Protein AF-A0A1I3EC32-F1 (afdb_monomer_lite)

Structure (mmCIF, N/CA/C/O backbone):
data_AF-A0A1I3EC32-F1
#
_entry.id   AF-A0A1I3EC32-F1
#
loop_
_atom_site.group_PDB
_atom_site.id
_atom_site.type_symbol
_atom_site.label_atom_id
_atom_site.label_alt_id
_atom_site.label_comp_id
_atom_site.label_asym_id
_atom_site.label_entity_id
_atom_site.label_seq_id
_atom_site.pdbx_PDB_ins_code
_atom_site.Cartn_x
_atom_site.Cartn_y
_atom_site.Cartn_z
_atom_site.occupancy
_atom_site.B_iso_or_equiv
_atom_site.auth_seq_id
_atom_site.auth_comp_id
_atom_site.auth_asym_id
_atom_site.auth_atom_id
_atom_site.pdbx_PDB_model_num
ATOM 1 N N . MET A 1 1 ? 57.898 -9.163 67.247 1.00 42.19 1 MET A N 1
ATOM 2 C CA . MET A 1 1 ? 56.638 -9.934 67.117 1.00 42.19 1 MET A CA 1
ATOM 3 C C . MET A 1 1 ? 55.524 -8.904 67.299 1.00 42.19 1 MET A C 1
ATOM 5 O O . MET A 1 1 ? 55.567 -8.239 68.315 1.00 42.19 1 MET A O 1
ATOM 9 N N . THR A 1 2 ? 54.627 -8.550 66.377 1.00 39.50 2 THR A N 1
ATOM 10 C CA . THR A 1 2 ? 53.994 -9.254 65.251 1.00 39.50 2 THR A CA 1
ATOM 11 C C . THR A 1 2 ? 53.383 -8.200 64.300 1.00 39.50 2 THR A C 1
ATOM 13 O O . THR A 1 2 ? 53.122 -7.072 64.705 1.00 39.50 2 THR A O 1
ATOM 16 N N . ALA A 1 3 ? 53.213 -8.574 63.031 1.00 48.94 3 ALA A N 1
ATOM 17 C CA . ALA A 1 3 ? 52.844 -7.763 61.867 1.00 48.94 3 ALA A CA 1
ATOM 18 C C . ALA A 1 3 ? 51.460 -7.084 61.913 1.00 48.94 3 ALA A C 1
ATOM 20 O O . ALA A 1 3 ? 50.509 -7.650 62.447 1.00 48.94 3 ALA A O 1
ATOM 21 N N . ILE A 1 4 ? 51.311 -5.957 61.199 1.00 58.44 4 ILE A N 1
ATOM 22 C CA . ILE A 1 4 ? 50.001 -5.448 60.763 1.00 58.44 4 ILE A CA 1
ATOM 23 C C . ILE A 1 4 ? 49.983 -5.318 59.238 1.00 58.44 4 ILE A C 1
ATOM 25 O O . ILE A 1 4 ? 50.910 -4.830 58.595 1.00 58.44 4 ILE A O 1
ATOM 29 N N . LYS A 1 5 ? 48.917 -5.905 58.701 1.00 52.91 5 LYS A N 1
ATOM 30 C CA . LYS A 1 5 ? 48.692 -6.386 57.344 1.00 52.91 5 LYS A CA 1
ATOM 31 C C . LYS A 1 5 ? 48.491 -5.249 56.342 1.00 52.91 5 LYS A C 1
ATOM 33 O O . LYS A 1 5 ? 47.717 -4.328 56.579 1.00 52.91 5 LYS A O 1
ATOM 38 N N . ARG A 1 6 ? 49.125 -5.395 55.177 1.00 57.47 6 ARG A N 1
ATOM 39 C CA . ARG A 1 6 ? 48.829 -4.642 53.953 1.00 57.47 6 ARG A CA 1
ATOM 40 C C . ARG A 1 6 ? 47.424 -5.018 53.476 1.00 57.47 6 ARG A C 1
ATOM 42 O O . ARG A 1 6 ? 47.207 -6.170 53.109 1.00 57.47 6 ARG A O 1
ATOM 49 N N . PHE A 1 7 ? 46.493 -4.070 53.474 1.00 52.47 7 PHE A N 1
ATOM 50 C CA . PHE A 1 7 ? 45.203 -4.229 52.806 1.00 52.47 7 PHE A CA 1
ATOM 51 C C . PHE A 1 7 ? 45.275 -3.564 51.430 1.00 52.47 7 PHE A C 1
ATOM 53 O O . PHE A 1 7 ? 45.265 -2.343 51.303 1.00 52.47 7 PHE A O 1
ATOM 60 N N . LEU A 1 8 ? 45.398 -4.404 50.404 1.00 54.53 8 LEU A N 1
ATOM 61 C CA . LEU A 1 8 ? 45.114 -4.066 49.015 1.00 54.53 8 LEU A CA 1
ATOM 62 C C . LEU A 1 8 ? 43.597 -3.901 48.881 1.00 54.53 8 LEU A C 1
ATOM 64 O O . LEU A 1 8 ? 42.862 -4.850 49.144 1.00 54.53 8 LEU A O 1
ATOM 68 N N . ILE A 1 9 ? 43.128 -2.731 48.452 1.00 56.16 9 ILE A N 1
ATOM 69 C CA . ILE A 1 9 ? 41.754 -2.566 47.969 1.00 56.16 9 ILE A CA 1
ATOM 70 C C . ILE A 1 9 ? 41.842 -2.269 46.477 1.00 56.16 9 ILE A C 1
ATOM 72 O O . ILE A 1 9 ? 42.038 -1.136 46.046 1.00 56.16 9 ILE A O 1
ATOM 76 N N . ALA A 1 10 ? 41.744 -3.340 45.694 1.00 57.50 10 ALA A N 1
ATOM 77 C CA . ALA A 1 10 ? 41.450 -3.285 44.276 1.00 57.50 10 ALA A CA 1
ATOM 78 C C . ALA A 1 10 ? 39.952 -2.989 44.119 1.00 57.50 10 ALA A C 1
ATOM 80 O O . ALA A 1 10 ? 39.120 -3.865 44.344 1.00 57.50 10 ALA A O 1
ATOM 81 N N . ALA A 1 11 ? 39.601 -1.756 43.760 1.00 55.97 11 ALA A N 1
ATOM 82 C CA . ALA A 1 11 ? 38.242 -1.407 43.361 1.00 55.97 11 ALA A CA 1
ATOM 83 C C . ALA A 1 11 ? 38.168 -1.397 41.829 1.00 55.97 11 ALA A C 1
ATOM 85 O O . ALA A 1 11 ? 38.435 -0.393 41.172 1.00 55.97 11 ALA A O 1
ATOM 86 N N . ALA A 1 12 ? 37.838 -2.562 41.273 1.00 57.78 12 ALA A N 1
ATOM 87 C CA . ALA A 1 12 ? 37.409 -2.721 39.894 1.00 57.78 12 ALA A CA 1
ATOM 88 C C . ALA A 1 12 ? 36.058 -2.013 39.712 1.00 57.78 12 ALA A C 1
ATOM 90 O O . ALA A 1 12 ? 35.024 -2.524 40.139 1.00 57.78 12 ALA A O 1
ATOM 91 N N . ILE A 1 13 ? 36.057 -0.836 39.089 1.00 64.88 13 ILE A N 1
ATOM 92 C CA . ILE A 1 13 ? 34.819 -0.193 38.644 1.00 64.88 13 ILE A CA 1
ATOM 93 C C . ILE A 1 13 ? 34.575 -0.659 37.209 1.00 64.88 13 ILE A C 1
ATOM 95 O O . ILE A 1 13 ? 35.076 -0.079 36.248 1.00 64.88 13 ILE A O 1
ATOM 99 N N . LEU A 1 14 ? 33.840 -1.769 37.091 1.00 57.88 14 LEU A N 1
ATOM 100 C CA . LEU A 1 14 ? 33.187 -2.188 35.855 1.00 57.88 14 LEU A CA 1
ATOM 101 C C . LEU A 1 14 ? 32.277 -1.044 35.387 1.00 57.88 14 LEU A C 1
ATOM 103 O O . LEU A 1 14 ? 31.244 -0.780 36.001 1.00 57.88 14 LEU A O 1
ATOM 107 N N . ALA A 1 15 ? 32.646 -0.372 34.298 1.00 61.69 15 ALA A N 1
ATOM 108 C CA . ALA A 1 15 ? 31.719 0.500 33.592 1.00 61.69 15 ALA A CA 1
ATOM 109 C C . ALA A 1 15 ? 30.672 -0.372 32.869 1.00 61.69 15 ALA A C 1
ATOM 111 O O . ALA A 1 15 ? 31.044 -1.353 32.216 1.00 61.69 15 ALA A O 1
ATOM 112 N N . PRO A 1 16 ? 29.372 -0.057 32.990 1.00 61.75 16 PRO A N 1
ATOM 113 C CA . PRO A 1 16 ? 28.307 -0.865 32.420 1.00 61.75 16 PRO A CA 1
ATOM 114 C C . PRO A 1 16 ? 28.376 -0.814 30.893 1.00 61.75 16 PRO A C 1
ATOM 116 O O . PRO A 1 16 ? 28.364 0.257 30.284 1.00 61.75 16 PRO A O 1
ATOM 119 N N . LEU A 1 17 ? 28.432 -1.995 30.278 1.00 62.44 17 LEU A N 1
ATOM 120 C CA . LEU A 1 17 ? 28.186 -2.189 28.856 1.00 62.44 17 LEU A CA 1
ATOM 121 C C . LEU A 1 17 ? 26.821 -1.578 28.531 1.00 62.44 17 LEU A C 1
ATOM 123 O O . LEU A 1 17 ? 25.789 -2.082 28.970 1.00 62.44 17 LEU A O 1
ATOM 127 N N . ALA A 1 18 ? 26.826 -0.481 27.777 1.00 58.16 18 ALA A N 1
ATOM 128 C CA . ALA A 1 18 ? 25.638 0.083 27.164 1.00 58.16 18 ALA A CA 1
ATOM 129 C C . ALA A 1 18 ? 25.082 -0.941 26.165 1.00 58.16 18 ALA A C 1
ATOM 131 O O . ALA A 1 18 ? 25.421 -0.943 24.983 1.00 58.16 18 ALA A O 1
ATOM 132 N N . THR A 1 19 ? 24.244 -1.850 26.654 1.00 60.00 19 THR A N 1
ATOM 133 C CA . THR A 1 19 ? 23.393 -2.698 25.829 1.00 60.00 19 THR A CA 1
ATOM 134 C C . THR A 1 19 ? 22.356 -1.798 25.174 1.00 60.00 19 THR A C 1
ATOM 136 O O . THR A 1 19 ? 21.262 -1.600 25.703 1.00 60.00 19 THR A O 1
ATOM 139 N N . ALA A 1 20 ? 22.715 -1.208 24.034 1.00 61.78 20 ALA A N 1
ATOM 140 C CA . ALA A 1 20 ? 21.727 -0.679 23.112 1.00 61.78 20 ALA A CA 1
ATOM 141 C C . ALA A 1 20 ? 20.757 -1.830 22.791 1.00 61.78 20 ALA A C 1
ATOM 143 O O . ALA A 1 20 ? 21.220 -2.905 22.389 1.00 61.78 20 ALA A O 1
ATOM 144 N N . PRO A 1 21 ? 19.441 -1.670 23.009 1.00 61.84 21 PRO A N 1
ATOM 145 C CA . PRO A 1 21 ? 18.499 -2.706 22.630 1.00 61.84 21 PRO A CA 1
ATOM 146 C C . PRO A 1 21 ? 18.637 -2.935 21.120 1.00 61.84 21 PRO A C 1
ATOM 148 O O . PRO A 1 21 ? 18.746 -1.959 20.367 1.00 61.84 21 PRO A O 1
ATOM 151 N N . PRO A 1 22 ? 18.657 -4.194 20.648 1.00 53.69 22 PRO A N 1
ATOM 152 C CA . PRO A 1 22 ? 18.605 -4.444 19.223 1.00 53.69 22 PRO A CA 1
ATOM 153 C C . PRO A 1 22 ? 17.327 -3.785 18.712 1.00 53.69 22 PRO A C 1
ATOM 155 O O . PRO A 1 22 ? 16.232 -4.092 19.185 1.00 53.69 22 PRO A O 1
ATOM 158 N N . MET A 1 23 ? 17.464 -2.857 17.764 1.00 52.41 23 MET A N 1
ATOM 159 C CA . MET A 1 23 ? 16.347 -2.414 16.941 1.00 52.41 23 MET A CA 1
ATOM 160 C C . MET A 1 23 ? 15.868 -3.636 16.154 1.00 52.41 23 MET A C 1
ATOM 162 O O . MET A 1 23 ? 16.264 -3.851 15.008 1.00 52.41 23 MET A O 1
ATOM 166 N N . LEU A 1 24 ? 15.045 -4.470 16.791 1.00 46.16 24 LEU A N 1
ATOM 167 C CA . LEU A 1 24 ? 14.222 -5.449 16.114 1.00 46.16 24 LEU A CA 1
ATOM 168 C C . LEU A 1 24 ? 13.424 -4.632 15.101 1.00 46.16 24 LEU A C 1
ATOM 170 O O . LEU A 1 24 ? 12.574 -3.821 15.469 1.00 46.16 24 LEU A O 1
ATOM 174 N N . ARG A 1 25 ? 13.764 -4.781 13.819 1.00 54.47 25 ARG A N 1
ATOM 175 C CA . ARG A 1 25 ? 12.978 -4.279 12.692 1.00 54.47 25 ARG A CA 1
ATOM 176 C C . ARG A 1 25 ? 11.655 -5.054 12.714 1.00 54.47 25 ARG A C 1
ATOM 178 O O . ARG A 1 25 ? 11.497 -6.026 11.981 1.00 54.47 25 ARG A O 1
ATOM 185 N N . ALA A 1 26 ? 10.765 -4.695 13.636 1.00 57.78 26 ALA A N 1
ATOM 186 C CA . ALA A 1 26 ? 9.495 -5.364 13.843 1.00 57.78 26 ALA A CA 1
ATOM 187 C C . ALA A 1 26 ? 8.664 -5.201 12.572 1.00 57.78 26 ALA A C 1
ATOM 189 O O . ALA A 1 26 ? 8.354 -4.095 12.132 1.00 57.78 26 ALA A O 1
ATOM 190 N N . GLN A 1 27 ? 8.385 -6.328 11.930 1.00 69.56 27 GLN A N 1
ATOM 191 C CA . GLN A 1 27 ? 7.381 -6.383 10.890 1.00 69.56 27 GLN A CA 1
ATOM 192 C C . GLN A 1 27 ? 6.033 -6.357 11.600 1.00 69.56 27 GLN A C 1
ATOM 194 O O . GLN A 1 27 ? 5.608 -7.361 12.170 1.00 69.56 27 GLN A O 1
ATOM 199 N N . ASP A 1 28 ? 5.393 -5.196 11.606 1.00 84.50 28 ASP A N 1
ATOM 200 C CA . ASP A 1 28 ? 4.123 -5.023 12.297 1.00 84.50 28 ASP A CA 1
ATOM 201 C C . ASP A 1 28 ? 2.989 -5.616 11.462 1.00 84.50 28 ASP A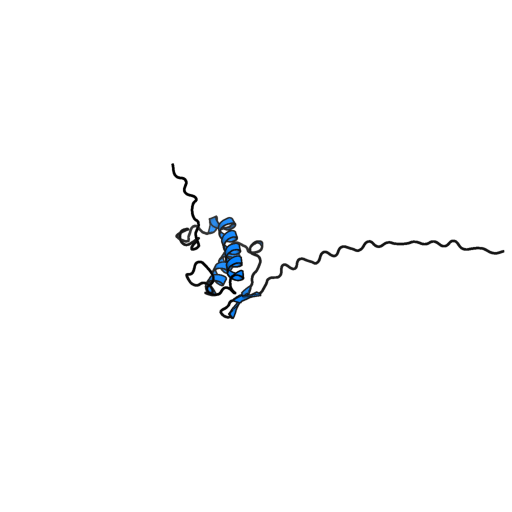 C 1
ATOM 203 O O . ASP A 1 28 ? 2.866 -5.335 10.270 1.00 84.50 28 ASP A O 1
ATOM 207 N N . THR A 1 29 ? 2.138 -6.427 12.087 1.00 92.81 29 THR A N 1
ATOM 208 C CA . THR A 1 29 ? 0.866 -6.823 11.472 1.00 92.81 29 THR A CA 1
ATOM 209 C C . THR A 1 29 ? -0.172 -5.757 11.794 1.00 92.81 29 THR A C 1
ATOM 211 O O . THR A 1 29 ? -0.405 -5.439 12.959 1.00 92.81 29 THR A O 1
ATOM 214 N N . PHE A 1 30 ? -0.780 -5.188 10.761 1.00 94.38 30 PHE A N 1
ATOM 215 C CA . PHE A 1 30 ? -1.875 -4.233 10.868 1.00 94.38 30 PHE A CA 1
ATOM 216 C C . PHE A 1 30 ? -3.169 -4.894 10.409 1.00 94.38 30 PHE A C 1
ATOM 218 O O . PHE A 1 30 ? -3.158 -5.651 9.444 1.00 94.38 30 PHE A O 1
ATOM 225 N N . VAL A 1 31 ? -4.279 -4.608 11.084 1.00 96.25 31 VAL A N 1
ATOM 226 C CA . VAL A 1 31 ? -5.606 -5.097 10.694 1.00 96.25 31 VAL A CA 1
ATOM 227 C C . VAL A 1 31 ? -6.437 -3.899 10.261 1.00 96.25 31 VAL A C 1
ATOM 229 O O . VAL A 1 31 ? -6.585 -2.951 11.033 1.00 96.25 31 VAL A O 1
ATOM 232 N N . THR A 1 32 ? -6.952 -3.927 9.032 1.00 96.25 32 THR A N 1
ATOM 233 C CA . THR A 1 32 ? -7.791 -2.848 8.498 1.00 96.25 32 THR A CA 1
ATOM 234 C C . THR A 1 32 ? -9.125 -2.753 9.229 1.00 96.25 32 THR A C 1
ATOM 236 O O . THR A 1 32 ? -9.570 -3.696 9.886 1.00 96.25 32 THR A O 1
ATOM 239 N N . SER A 1 33 ? -9.825 -1.634 9.060 1.00 96.25 33 SER A N 1
ATOM 240 C CA . SER A 1 33 ? -11.206 -1.460 9.525 1.00 96.25 33 SER A CA 1
ATOM 241 C C . SER A 1 33 ? -12.167 -2.539 9.002 1.00 96.25 33 SER A C 1
ATOM 243 O O . SER A 1 33 ? -13.155 -2.846 9.669 1.00 96.25 33 SER A O 1
ATOM 245 N N . GLY A 1 34 ? -11.853 -3.134 7.845 1.00 93.38 34 GLY A N 1
ATOM 246 C CA . GLY A 1 34 ? -12.561 -4.263 7.236 1.00 93.38 34 GLY A CA 1
ATOM 247 C C . GLY A 1 34 ? -12.119 -5.645 7.730 1.00 93.38 34 GLY A C 1
ATOM 248 O O . GLY A 1 34 ? -12.608 -6.645 7.216 1.00 93.38 34 GLY A O 1
ATOM 249 N N . GLY A 1 35 ? -11.202 -5.723 8.700 1.00 95.69 35 GLY A N 1
ATOM 250 C CA . GLY A 1 35 ? -10.745 -6.977 9.304 1.00 95.69 35 GLY A CA 1
ATOM 251 C C . GLY A 1 35 ? -9.641 -7.709 8.533 1.00 95.69 35 GLY A C 1
ATOM 252 O O . GLY A 1 35 ? -9.345 -8.858 8.852 1.00 95.69 35 GLY A O 1
ATOM 253 N N . ILE A 1 36 ? -9.017 -7.076 7.535 1.00 96.06 36 ILE A N 1
ATOM 254 C CA . ILE A 1 36 ? -7.969 -7.704 6.718 1.00 96.06 36 ILE A CA 1
ATOM 255 C C . ILE A 1 36 ? -6.608 -7.457 7.363 1.00 96.06 36 ILE A C 1
ATOM 257 O O . ILE A 1 36 ? -6.236 -6.311 7.610 1.00 96.06 36 ILE A O 1
ATOM 261 N N . ALA A 1 37 ? -5.859 -8.525 7.628 1.00 95.88 37 ALA A N 1
ATOM 262 C CA . ALA A 1 37 ? -4.514 -8.435 8.182 1.00 95.88 37 ALA A CA 1
ATOM 263 C C . ALA A 1 37 ? -3.466 -8.247 7.074 1.00 95.88 37 ALA A C 1
ATOM 265 O O . ALA A 1 37 ? -3.462 -8.982 6.090 1.00 95.88 37 ALA A O 1
ATOM 266 N N . ILE A 1 38 ? -2.549 -7.299 7.264 1.00 94.25 38 ILE A N 1
ATOM 267 C CA . ILE A 1 38 ? -1.446 -6.988 6.351 1.00 94.25 38 ILE A CA 1
ATOM 268 C C . ILE A 1 38 ? -0.138 -6.819 7.124 1.00 94.25 38 ILE A C 1
ATOM 270 O O . ILE A 1 38 ? -0.104 -6.237 8.210 1.00 94.25 38 ILE A O 1
ATOM 274 N N . ARG A 1 39 ? 0.968 -7.311 6.558 1.00 94.12 39 ARG A N 1
ATOM 275 C CA . ARG A 1 39 ? 2.310 -7.125 7.134 1.00 94.12 39 ARG A CA 1
ATOM 276 C C . ARG A 1 39 ? 2.941 -5.836 6.620 1.00 94.12 39 ARG A C 1
ATOM 278 O O . ARG A 1 39 ? 3.154 -5.689 5.415 1.00 94.12 39 ARG A O 1
ATOM 285 N N . LEU A 1 40 ? 3.306 -4.948 7.539 1.00 93.56 40 LEU A N 1
ATOM 286 C CA . LEU A 1 40 ? 3.922 -3.649 7.277 1.00 93.56 40 LEU A CA 1
ATOM 287 C C . LEU A 1 40 ? 5.454 -3.736 7.360 1.00 93.56 40 LEU A C 1
ATOM 289 O O . LEU A 1 40 ? 6.088 -3.181 8.257 1.00 93.56 40 LEU A O 1
ATOM 293 N N . ALA A 1 41 ? 6.070 -4.458 6.424 1.00 93.00 41 ALA A N 1
ATOM 294 C CA . ALA A 1 41 ? 7.528 -4.481 6.312 1.00 93.00 41 ALA A CA 1
ATOM 295 C C . ALA A 1 41 ? 8.055 -3.086 5.905 1.00 93.00 41 ALA A C 1
ATOM 297 O O . ALA A 1 41 ? 7.484 -2.482 4.994 1.00 93.00 41 ALA A O 1
ATOM 298 N N . PRO A 1 42 ? 9.126 -2.548 6.519 1.00 92.19 42 PRO A N 1
ATOM 299 C CA . PRO A 1 42 ? 9.632 -1.222 6.167 1.00 92.19 42 PRO A CA 1
ATOM 300 C C . PRO A 1 42 ? 9.952 -1.106 4.671 1.00 92.19 42 PRO A C 1
ATOM 302 O O . PRO A 1 42 ? 10.711 -1.915 4.144 1.00 92.19 42 PRO A O 1
ATOM 305 N N . ALA A 1 43 ? 9.438 -0.071 3.996 1.00 90.25 43 ALA A N 1
ATOM 306 C CA . ALA A 1 43 ? 9.606 0.101 2.545 1.00 90.25 43 ALA A CA 1
ATOM 307 C C . ALA A 1 43 ? 11.081 0.146 2.097 1.00 90.25 43 ALA A C 1
ATOM 309 O O . ALA A 1 43 ? 11.411 -0.235 0.981 1.00 90.25 43 ALA A O 1
ATOM 310 N N . THR A 1 44 ? 11.993 0.572 2.975 1.00 90.38 44 THR A N 1
ATOM 311 C CA . THR A 1 44 ? 13.441 0.596 2.712 1.00 90.38 44 THR A CA 1
ATOM 312 C C . THR A 1 44 ? 14.085 -0.789 2.631 1.00 90.38 44 THR A C 1
ATOM 314 O O . THR A 1 44 ? 15.211 -0.889 2.152 1.00 90.38 44 THR A O 1
ATOM 317 N N . GLN A 1 45 ? 13.403 -1.836 3.099 1.00 92.31 45 GLN A N 1
ATOM 318 C CA . GLN A 1 45 ? 13.878 -3.223 3.076 1.00 92.31 45 GLN A CA 1
ATOM 319 C C . GLN A 1 45 ? 13.295 -4.039 1.925 1.00 92.31 45 GLN A C 1
ATOM 321 O O . GLN A 1 45 ? 13.744 -5.157 1.704 1.00 92.31 45 GLN A O 1
ATOM 326 N N . LEU A 1 46 ? 12.295 -3.505 1.226 1.00 91.62 46 LEU A N 1
ATOM 327 C CA . LEU A 1 46 ? 11.653 -4.181 0.109 1.00 91.62 46 LEU A CA 1
ATOM 328 C C . LEU A 1 46 ? 12.414 -3.870 -1.183 1.00 91.62 46 LEU A C 1
ATOM 330 O O . LEU A 1 46 ? 12.752 -2.716 -1.467 1.00 91.62 46 LEU A O 1
ATOM 334 N N . SER A 1 47 ? 12.674 -4.904 -1.975 1.00 94.12 47 SER A N 1
ATOM 335 C CA . SER A 1 47 ? 13.149 -4.778 -3.352 1.00 94.12 47 SER A CA 1
ATOM 336 C C . SER A 1 47 ? 12.051 -4.219 -4.266 1.00 94.12 47 SER A C 1
ATOM 338 O O . SER A 1 47 ? 10.875 -4.206 -3.915 1.00 94.12 47 SER A O 1
ATOM 340 N N . CYS A 1 48 ? 12.403 -3.767 -5.472 1.00 91.50 48 CYS A N 1
ATOM 341 C CA . CYS A 1 48 ? 11.422 -3.269 -6.445 1.00 91.50 48 CYS A CA 1
ATOM 342 C C . CYS A 1 48 ? 10.245 -4.223 -6.743 1.00 91.50 48 CYS A C 1
ATOM 344 O O . CYS A 1 48 ? 9.108 -3.748 -6.709 1.00 91.50 48 CYS A O 1
ATOM 346 N N . PRO A 1 49 ? 10.450 -5.533 -6.998 1.00 92.88 49 PRO A N 1
ATOM 347 C CA . PRO A 1 49 ? 9.324 -6.451 -7.176 1.00 92.88 49 PRO A CA 1
ATOM 348 C C . PRO A 1 49 ? 8.491 -6.622 -5.896 1.00 92.88 49 PRO A C 1
ATOM 350 O O . PRO A 1 49 ? 7.270 -6.704 -5.978 1.00 92.88 49 PRO A O 1
ATOM 353 N N . GLU A 1 50 ? 9.111 -6.611 -4.712 1.00 94.44 50 GLU A N 1
ATOM 354 C CA . GLU A 1 50 ? 8.383 -6.703 -3.438 1.00 94.44 50 GLU A CA 1
ATOM 355 C C . GLU A 1 50 ? 7.587 -5.432 -3.122 1.00 94.44 50 GLU A C 1
ATOM 357 O O . GLU A 1 50 ? 6.494 -5.515 -2.572 1.00 94.44 50 GLU A O 1
ATOM 362 N N . LEU A 1 51 ? 8.103 -4.254 -3.487 1.00 93.31 51 LEU A N 1
ATOM 363 C CA . LEU A 1 51 ? 7.387 -2.983 -3.377 1.00 93.31 51 LEU A CA 1
ATOM 364 C C . LEU A 1 51 ? 6.134 -2.988 -4.255 1.00 93.31 51 LEU A C 1
ATOM 366 O O . LEU A 1 51 ? 5.070 -2.604 -3.781 1.00 93.31 51 LEU A O 1
ATOM 370 N N . LEU A 1 52 ? 6.248 -3.452 -5.503 1.00 92.12 52 LEU A N 1
ATOM 371 C CA . LEU A 1 52 ? 5.101 -3.572 -6.403 1.00 92.12 52 LEU A CA 1
ATOM 372 C C . LEU A 1 52 ? 4.066 -4.562 -5.855 1.00 92.12 52 LEU A C 1
ATOM 374 O O . LEU A 1 52 ? 2.899 -4.208 -5.724 1.00 92.12 52 LEU A O 1
ATOM 378 N N . ALA A 1 53 ? 4.505 -5.755 -5.447 1.00 93.81 53 ALA A N 1
ATOM 379 C CA . ALA A 1 53 ? 3.624 -6.750 -4.840 1.00 93.81 53 ALA A CA 1
ATOM 380 C C . ALA A 1 53 ? 2.940 -6.220 -3.569 1.00 93.81 53 ALA A C 1
ATOM 382 O O . ALA A 1 53 ? 1.777 -6.521 -3.316 1.00 93.81 53 ALA A O 1
ATOM 383 N N . LYS A 1 54 ? 3.638 -5.393 -2.780 1.00 94.88 54 LYS A N 1
ATOM 384 C CA . LYS A 1 54 ? 3.067 -4.758 -1.590 1.00 94.88 54 LYS A CA 1
ATOM 385 C C . LYS A 1 54 ? 1.998 -3.721 -1.941 1.00 94.88 54 LYS A C 1
ATOM 387 O O . LYS A 1 54 ? 1.017 -3.632 -1.213 1.00 94.88 54 LYS A O 1
ATOM 392 N N . ILE A 1 55 ? 2.166 -2.955 -3.021 1.00 93.00 55 ILE A N 1
ATOM 393 C CA . ILE A 1 55 ? 1.129 -2.030 -3.512 1.00 93.00 55 ILE A CA 1
ATOM 394 C C . ILE A 1 55 ? -0.121 -2.823 -3.905 1.00 93.00 55 ILE A C 1
ATOM 396 O O . ILE A 1 55 ? -1.206 -2.508 -3.421 1.00 93.00 55 ILE A O 1
ATOM 400 N N . ASP A 1 56 ? 0.043 -3.898 -4.681 1.00 92.88 56 ASP A N 1
ATOM 401 C CA . ASP A 1 56 ? -1.072 -4.757 -5.095 1.00 92.88 56 ASP A CA 1
ATOM 402 C C . ASP A 1 56 ? -1.776 -5.412 -3.882 1.00 92.88 56 ASP A C 1
ATOM 404 O O . ASP A 1 56 ? -3.005 -5.477 -3.829 1.00 92.88 56 ASP A O 1
ATOM 408 N N . GLU A 1 57 ? -1.022 -5.850 -2.864 1.00 94.62 57 GLU A N 1
ATOM 409 C CA . GLU A 1 57 ? -1.566 -6.385 -1.604 1.00 94.62 57 GLU A CA 1
ATOM 410 C C . GLU A 1 57 ? -2.384 -5.337 -0.832 1.00 94.62 57 GLU A C 1
ATOM 412 O O . GLU A 1 57 ? -3.470 -5.647 -0.341 1.00 94.62 57 GLU A O 1
ATOM 417 N N . ILE A 1 58 ? -1.890 -4.095 -0.727 1.00 93.94 58 ILE A N 1
ATOM 418 C CA . ILE A 1 58 ? -2.608 -2.995 -0.066 1.00 93.94 58 ILE A CA 1
ATOM 419 C C . ILE A 1 58 ? -3.899 -2.669 -0.826 1.00 93.94 58 ILE A C 1
ATOM 421 O O . ILE A 1 58 ? -4.955 -2.544 -0.199 1.00 93.94 58 ILE A O 1
ATOM 425 N N . ASP A 1 59 ? -3.841 -2.571 -2.155 1.00 92.50 59 ASP A N 1
ATOM 426 C CA . ASP A 1 59 ? -5.007 -2.283 -2.997 1.00 92.50 59 ASP A CA 1
ATOM 427 C C . ASP A 1 59 ? -6.077 -3.379 -2.873 1.00 92.50 59 ASP A C 1
ATOM 429 O O . ASP A 1 59 ? -7.269 -3.073 -2.746 1.00 92.50 59 ASP A O 1
ATOM 433 N N . ALA A 1 60 ? -5.665 -4.650 -2.796 1.00 94.00 60 ALA A N 1
ATOM 434 C CA . ALA A 1 60 ? -6.564 -5.787 -2.600 1.00 94.00 60 ALA A CA 1
ATOM 435 C C . ALA A 1 60 ? -7.356 -5.727 -1.280 1.00 94.00 60 ALA A C 1
ATOM 437 O O . ALA A 1 60 ? -8.435 -6.314 -1.186 1.00 94.00 60 ALA A O 1
ATOM 438 N N . THR A 1 61 ? -6.884 -4.984 -0.269 1.00 94.44 61 THR A N 1
ATOM 439 C CA . THR A 1 61 ? -7.650 -4.785 0.976 1.00 94.44 61 THR A CA 1
ATOM 440 C C . THR A 1 61 ? -8.904 -3.927 0.778 1.00 94.44 61 THR A C 1
ATOM 442 O O . THR A 1 61 ? -9.804 -3.938 1.6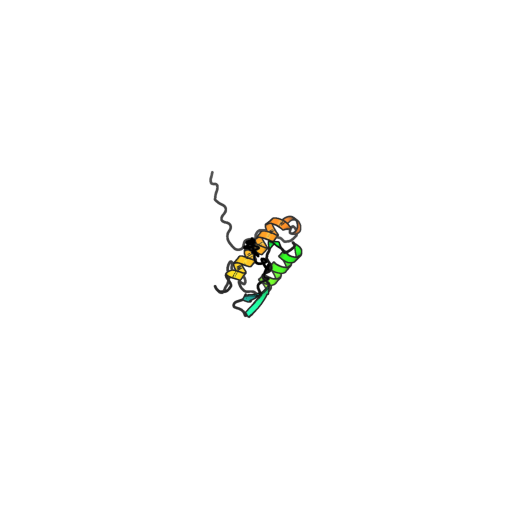18 1.00 94.44 61 THR A O 1
ATOM 445 N N . GLY A 1 62 ? -8.966 -3.127 -0.293 1.00 94.06 62 GLY A N 1
ATOM 446 C CA . GLY A 1 62 ? -10.102 -2.253 -0.588 1.00 94.06 62 GLY A CA 1
ATOM 447 C C . GLY A 1 62 ? -10.364 -1.148 0.448 1.00 94.06 62 GLY A C 1
ATOM 448 O O . GLY A 1 62 ? -11.414 -0.500 0.388 1.00 94.06 62 GLY A O 1
ATOM 449 N N . TYR A 1 63 ? -9.433 -0.894 1.380 1.00 93.00 63 TYR A N 1
ATOM 450 C CA . TYR A 1 63 ? -9.650 -0.027 2.551 1.00 93.00 63 TYR A CA 1
ATOM 451 C C . TYR A 1 63 ? -10.014 1.430 2.193 1.00 93.00 63 TYR A C 1
ATOM 453 O O . TYR A 1 63 ? -10.754 2.102 2.916 1.00 93.00 63 TYR A O 1
ATOM 461 N N . ARG A 1 64 ? -9.544 1.930 1.041 1.00 92.62 64 ARG A N 1
ATOM 462 C CA . ARG A 1 64 ? -9.930 3.244 0.491 1.00 92.62 64 ARG A CA 1
ATOM 463 C C . ARG A 1 64 ? -10.885 3.163 -0.708 1.00 92.62 64 ARG A C 1
ATOM 465 O O . ARG A 1 64 ? -11.659 4.093 -0.958 1.00 92.62 64 ARG A O 1
ATOM 472 N N . GLY A 1 65 ? -10.917 2.035 -1.419 1.00 88.88 65 GLY A N 1
ATOM 473 C CA . GLY A 1 65 ? -11.586 1.916 -2.719 1.00 88.88 65 GLY A CA 1
ATOM 474 C C . GLY A 1 65 ? -11.049 2.947 -3.718 1.00 88.88 65 GLY A C 1
ATOM 475 O O . GLY A 1 65 ? -9.852 3.172 -3.781 1.00 88.88 65 GLY A O 1
ATOM 476 N N . LEU A 1 66 ? -11.931 3.634 -4.452 1.00 83.44 66 LEU A N 1
ATOM 477 C CA . LEU A 1 66 ? -11.537 4.672 -5.423 1.00 83.44 66 LEU A CA 1
ATOM 478 C C . LEU A 1 66 ? -11.257 6.057 -4.796 1.00 83.44 66 LEU A C 1
ATOM 480 O O . LEU A 1 66 ? -11.146 7.049 -5.516 1.00 83.44 66 LEU A O 1
ATOM 484 N N . ARG A 1 67 ? -11.209 6.169 -3.460 1.00 80.94 67 ARG A N 1
ATOM 485 C CA . ARG A 1 67 ? -11.026 7.452 -2.761 1.00 80.94 67 ARG A CA 1
ATOM 486 C C . ARG A 1 67 ? -9.546 7.804 -2.621 1.00 80.94 67 ARG A C 1
ATOM 488 O O . ARG A 1 67 ? -8.716 6.934 -2.390 1.00 80.94 67 ARG A O 1
ATOM 495 N N . ALA A 1 68 ? -9.247 9.104 -2.645 1.00 84.00 68 ALA A N 1
ATOM 496 C CA . ALA A 1 68 ? -7.899 9.635 -2.420 1.00 84.00 68 ALA A CA 1
ATOM 497 C C . ALA A 1 68 ? -7.347 9.363 -1.006 1.00 84.00 68 ALA A C 1
ATOM 499 O O . ALA A 1 68 ? -6.145 9.442 -0.788 1.00 84.00 68 ALA A O 1
ATOM 500 N N . GLY A 1 69 ? -8.216 9.059 -0.038 1.00 87.69 69 GLY A N 1
ATOM 501 C CA . GLY A 1 69 ? -7.850 8.746 1.342 1.00 87.69 69 GLY A CA 1
ATOM 502 C C . GLY A 1 69 ? -8.656 7.568 1.894 1.00 87.69 69 GLY A C 1
ATOM 503 O O . GLY A 1 69 ? -9.599 7.115 1.237 1.00 87.69 69 GLY A O 1
ATOM 504 N N . PRO A 1 70 ? -8.305 7.071 3.094 1.00 90.50 70 PRO A N 1
ATOM 505 C CA . PRO A 1 70 ? -8.974 5.925 3.706 1.00 90.50 70 PRO A CA 1
ATOM 506 C C . PRO A 1 70 ? -10.474 6.180 3.897 1.00 90.50 70 PRO A C 1
ATOM 508 O O . PRO A 1 70 ? -10.888 7.308 4.173 1.00 90.50 70 PRO A O 1
ATOM 511 N N . ARG A 1 71 ? -11.292 5.126 3.772 1.00 91.00 71 ARG A N 1
ATOM 512 C CA . ARG A 1 71 ? -12.735 5.207 4.064 1.00 91.00 71 ARG A CA 1
ATOM 513 C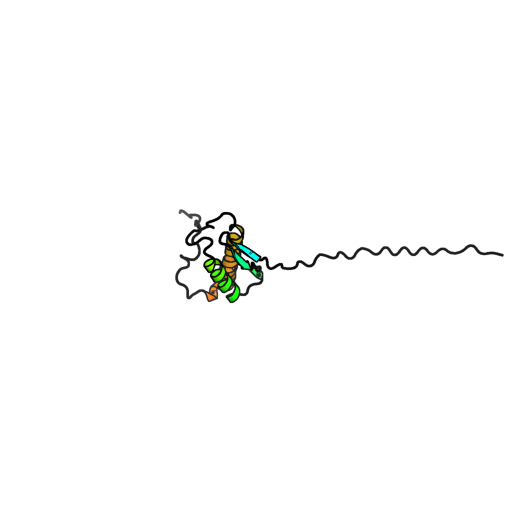 C . ARG A 1 71 ? -12.996 5.384 5.557 1.00 91.00 71 ARG A C 1
ATOM 515 O O . ARG A 1 71 ? -13.905 6.123 5.920 1.00 91.00 71 ARG A O 1
ATOM 522 N N . ASP A 1 72 ? -12.203 4.709 6.384 1.00 94.44 72 ASP A N 1
ATOM 523 C CA . ASP A 1 72 ? -12.280 4.732 7.842 1.00 94.44 72 ASP A CA 1
ATOM 524 C C . ASP A 1 72 ? -11.022 5.412 8.419 1.00 94.44 72 ASP A C 1
ATOM 526 O O . ASP A 1 72 ? -9.904 5.087 8.008 1.00 94.44 72 ASP A O 1
ATOM 530 N N . PRO A 1 73 ? -11.153 6.349 9.374 1.00 94.31 73 PRO A N 1
ATOM 531 C CA . PRO A 1 73 ? -10.004 7.018 9.983 1.00 94.31 73 PRO A CA 1
ATOM 532 C C . PRO A 1 73 ? -9.011 6.064 10.667 1.00 94.31 73 PRO A C 1
ATOM 534 O O . PRO A 1 73 ? -7.832 6.405 10.761 1.00 94.31 73 PRO A O 1
ATOM 537 N N . ARG A 1 74 ? -9.434 4.868 11.098 1.00 94.75 74 ARG A N 1
ATOM 538 C CA . ARG A 1 74 ? -8.554 3.841 11.684 1.00 94.75 74 ARG A CA 1
ATOM 539 C C . ARG A 1 74 ? -7.514 3.317 10.692 1.00 94.75 74 ARG A C 1
ATOM 541 O O . ARG A 1 74 ? -6.428 2.923 11.107 1.00 94.75 74 ARG A O 1
ATOM 548 N N . ASP A 1 75 ? -7.789 3.403 9.391 1.00 96.00 75 ASP A N 1
ATOM 549 C CA . ASP A 1 75 ? -6.860 2.979 8.336 1.00 96.00 75 ASP A CA 1
ATOM 550 C C . ASP A 1 75 ? -5.855 4.071 7.935 1.00 96.00 75 ASP A C 1
ATOM 552 O O . ASP A 1 75 ? -5.110 3.917 6.965 1.00 96.00 75 ASP A O 1
ATOM 556 N N . ARG A 1 76 ? -5.789 5.185 8.681 1.00 94.56 76 ARG A N 1
ATOM 557 C CA . ARG A 1 76 ? -4.819 6.263 8.431 1.00 94.56 76 ARG A CA 1
ATOM 558 C C . ARG A 1 76 ? -3.383 5.744 8.384 1.00 94.56 76 ARG A C 1
ATOM 560 O O . ARG A 1 76 ? -2.639 6.106 7.478 1.00 94.56 76 ARG A O 1
ATOM 567 N N . ARG A 1 77 ? -3.029 4.848 9.307 1.00 94.62 77 ARG A N 1
ATOM 568 C CA . ARG A 1 77 ? -1.697 4.236 9.376 1.00 94.62 77 ARG A CA 1
ATOM 569 C C . ARG A 1 77 ? -1.373 3.412 8.125 1.00 94.62 77 ARG A C 1
ATOM 571 O O . ARG A 1 77 ? -0.250 3.474 7.632 1.00 94.62 77 ARG A O 1
ATOM 578 N N . LEU A 1 78 ? -2.349 2.672 7.590 1.00 94.50 78 LEU A N 1
ATOM 579 C CA . LEU A 1 78 ? -2.170 1.925 6.343 1.00 94.50 78 LEU A CA 1
ATOM 580 C C . LEU A 1 78 ? -1.981 2.870 5.150 1.00 94.50 78 LEU A C 1
ATOM 582 O O . LEU A 1 78 ? -1.124 2.620 4.311 1.00 94.50 78 LEU A O 1
ATOM 586 N N . PHE A 1 79 ? -2.711 3.986 5.105 1.00 95.06 79 PHE A N 1
ATOM 587 C CA . PHE A 1 79 ? -2.544 5.008 4.066 1.00 95.06 79 PHE A CA 1
ATOM 588 C C . PHE A 1 79 ? -1.171 5.693 4.087 1.00 95.06 79 PHE A C 1
ATOM 590 O O . PHE A 1 79 ? -0.568 5.927 3.039 1.00 95.06 79 PHE A O 1
ATOM 597 N N . GLU A 1 80 ? -0.644 5.995 5.270 1.00 94.00 80 GLU A N 1
ATOM 598 C CA . GLU A 1 80 ? 0.714 6.531 5.416 1.00 94.00 80 GLU A CA 1
ATOM 599 C C . GLU A 1 80 ? 1.767 5.515 4.961 1.00 94.00 80 GLU A C 1
ATOM 601 O O . GLU A 1 80 ? 2.713 5.865 4.251 1.00 94.00 80 GLU A O 1
ATOM 606 N N . TYR A 1 81 ? 1.571 4.241 5.307 1.00 94.69 81 TYR A N 1
ATOM 607 C CA . TYR A 1 81 ? 2.437 3.160 4.854 1.00 94.69 81 TYR A CA 1
ATOM 608 C C . TYR A 1 81 ? 2.398 2.976 3.329 1.00 94.69 81 TYR A C 1
ATOM 610 O O . TYR A 1 81 ? 3.450 2.931 2.692 1.00 94.69 81 TYR A O 1
ATOM 618 N N . GLU A 1 82 ? 1.206 2.942 2.728 1.00 94.88 82 GLU A N 1
ATOM 619 C CA . GLU A 1 82 ? 1.015 2.891 1.274 1.00 94.88 82 GLU A CA 1
ATOM 620 C C . GLU A 1 82 ? 1.741 4.046 0.573 1.00 94.88 82 GLU A C 1
ATOM 622 O O . GLU A 1 82 ? 2.419 3.842 -0.438 1.00 94.88 82 GLU A O 1
ATOM 627 N N . SER A 1 83 ? 1.655 5.253 1.139 1.00 93.19 83 SER A N 1
ATOM 628 C CA . SER A 1 83 ? 2.342 6.437 0.619 1.00 93.19 83 SER A CA 1
ATOM 629 C C . SER A 1 83 ? 3.863 6.261 0.642 1.00 93.19 83 SER A C 1
ATOM 631 O O . SER A 1 83 ? 4.537 6.601 -0.331 1.00 93.19 83 SER A O 1
ATOM 633 N N . ALA A 1 84 ? 4.416 5.688 1.717 1.00 92.94 84 ALA A N 1
ATOM 634 C CA . ALA A 1 84 ? 5.846 5.406 1.828 1.00 92.94 84 ALA A CA 1
ATOM 635 C C . ALA A 1 84 ? 6.316 4.334 0.826 1.00 92.94 84 ALA A C 1
ATOM 637 O O . ALA A 1 84 ? 7.342 4.521 0.169 1.00 92.94 84 ALA A O 1
ATOM 638 N N . VAL A 1 85 ? 5.559 3.240 0.672 1.00 93.06 85 VAL A N 1
ATOM 639 C CA . VAL A 1 85 ? 5.842 2.172 -0.305 1.00 93.06 85 VAL A CA 1
ATOM 640 C C . VAL A 1 85 ? 5.785 2.722 -1.731 1.00 93.06 85 VAL A C 1
ATOM 642 O O . VAL A 1 85 ? 6.731 2.541 -2.498 1.00 93.06 85 VAL A O 1
ATOM 645 N N . SER A 1 86 ? 4.723 3.459 -2.063 1.00 91.81 86 SER A N 1
ATOM 646 C CA . SER A 1 86 ? 4.530 4.061 -3.386 1.00 91.81 86 SER A CA 1
ATOM 647 C C . SER A 1 86 ? 5.641 5.052 -3.715 1.00 91.81 86 SER A C 1
ATOM 649 O O . SER A 1 86 ? 6.238 4.979 -4.786 1.00 91.81 86 SER A O 1
ATOM 651 N N . ASN A 1 87 ? 5.977 5.951 -2.784 1.00 90.00 87 ASN A N 1
ATOM 652 C CA . ASN A 1 87 ? 7.070 6.902 -2.974 1.00 90.00 87 ASN A CA 1
ATOM 653 C C . ASN A 1 87 ? 8.394 6.170 -3.226 1.00 90.00 87 ASN A C 1
ATOM 655 O O . ASN A 1 87 ? 9.108 6.494 -4.176 1.00 90.00 87 ASN A O 1
ATOM 659 N N . ARG A 1 88 ? 8.703 5.132 -2.439 1.00 91.00 88 ARG A N 1
ATOM 660 C CA . ARG A 1 88 ? 9.916 4.332 -2.636 1.00 91.00 88 ARG A CA 1
ATOM 661 C C . ARG A 1 88 ? 9.937 3.658 -4.008 1.00 91.00 88 ARG A C 1
ATOM 663 O O . ARG A 1 88 ? 10.955 3.737 -4.692 1.00 91.00 88 ARG A O 1
ATOM 670 N N . TYR A 1 89 ? 8.830 3.047 -4.423 1.00 91.25 89 TYR A N 1
ATOM 671 C CA . TYR A 1 89 ? 8.714 2.414 -5.734 1.00 91.25 89 TYR A CA 1
ATOM 672 C C . TYR A 1 89 ? 8.937 3.422 -6.867 1.00 91.25 89 TYR A C 1
ATOM 674 O O . TYR A 1 89 ? 9.824 3.233 -7.694 1.00 91.25 89 TYR A O 1
ATOM 682 N N . TYR A 1 90 ? 8.211 4.541 -6.882 1.00 84.94 90 TYR A N 1
ATOM 683 C CA . TYR A 1 90 ? 8.329 5.509 -7.975 1.00 84.94 90 TYR A CA 1
ATOM 684 C C . TYR A 1 90 ? 9.667 6.261 -7.978 1.00 84.94 90 TYR A C 1
ATOM 686 O O . TYR A 1 90 ? 10.182 6.565 -9.050 1.00 84.94 90 TYR A O 1
ATOM 694 N N . SER A 1 91 ? 10.269 6.509 -6.810 1.00 86.81 91 SER A N 1
ATOM 695 C CA . SER A 1 91 ? 11.582 7.167 -6.713 1.00 86.81 91 SER A CA 1
ATOM 696 C C . SER A 1 91 ? 12.753 6.254 -7.075 1.00 86.81 91 SER A C 1
ATOM 698 O O . SER A 1 91 ? 13.749 6.731 -7.608 1.00 86.81 91 SER A O 1
ATOM 700 N N . SER A 1 92 ? 12.663 4.956 -6.766 1.00 86.38 92 SER A N 1
ATOM 701 C CA . SER A 1 92 ? 13.810 4.036 -6.845 1.00 86.38 92 SER A CA 1
ATOM 702 C C . SER A 1 92 ? 13.681 2.985 -7.951 1.00 86.38 92 SER A C 1
ATOM 704 O O . SER A 1 92 ? 14.689 2.442 -8.388 1.00 86.38 92 SER A O 1
ATOM 706 N N . CYS A 1 93 ? 12.463 2.702 -8.420 1.00 84.06 93 CYS A N 1
ATOM 707 C CA . CYS A 1 93 ? 12.164 1.620 -9.364 1.00 84.06 93 CYS A CA 1
ATOM 708 C C . CYS A 1 93 ? 11.573 2.110 -10.696 1.00 84.06 93 CYS A C 1
ATOM 710 O O . CYS A 1 93 ? 11.320 1.286 -11.575 1.00 84.06 93 CYS A O 1
ATOM 712 N N . GLY A 1 94 ? 11.372 3.426 -10.868 1.00 62.56 94 GLY A N 1
ATOM 713 C CA . GLY A 1 94 ? 10.624 4.045 -11.975 1.00 62.56 94 GLY A CA 1
ATOM 714 C C . GLY A 1 94 ? 11.082 3.689 -13.398 1.00 62.56 94 GLY A C 1
ATOM 715 O O . GLY A 1 94 ? 10.262 3.707 -14.311 1.00 62.56 94 GLY A O 1
ATOM 716 N N . ALA A 1 95 ? 12.334 3.260 -13.597 1.00 55.75 95 ALA A N 1
ATOM 717 C CA . ALA A 1 95 ? 12.807 2.743 -14.889 1.00 55.75 95 ALA A CA 1
ATOM 718 C C . ALA A 1 95 ? 12.151 1.402 -15.293 1.00 55.75 95 ALA A C 1
ATOM 720 O O . ALA A 1 95 ? 12.086 1.072 -16.473 1.00 55.75 95 ALA A O 1
ATOM 721 N N . THR A 1 96 ? 11.605 0.654 -14.332 1.00 52.47 96 THR A N 1
ATOM 722 C CA . THR A 1 96 ? 10.936 -0.646 -14.547 1.00 52.47 96 THR A CA 1
ATOM 723 C C . THR A 1 96 ? 9.434 -0.492 -14.840 1.00 52.47 96 THR A C 1
ATOM 725 O O . THR A 1 96 ? 8.747 -1.473 -15.104 1.00 52.47 96 THR A O 1
ATOM 728 N N . GLY A 1 97 ? 8.901 0.737 -14.794 1.00 45.22 97 GLY A N 1
ATOM 729 C CA . GLY A 1 97 ? 7.467 1.035 -14.894 1.00 45.22 97 GLY A CA 1
ATOM 730 C C . GLY A 1 97 ? 6.992 1.579 -16.245 1.00 45.22 97 GLY A C 1
ATOM 731 O O . GLY A 1 97 ? 5.817 1.916 -16.367 1.00 45.22 97 GLY A O 1
ATOM 732 N N . ALA A 1 98 ? 7.856 1.655 -17.264 1.00 44.25 98 ALA A N 1
ATOM 733 C CA . ALA A 1 98 ? 7.547 2.266 -18.566 1.00 44.25 98 ALA A CA 1
ATOM 734 C C . ALA A 1 98 ? 6.458 1.543 -19.395 1.00 44.25 98 ALA A C 1
ATOM 736 O O . ALA A 1 98 ? 6.190 1.944 -20.523 1.00 44.25 98 ALA A O 1
ATOM 737 N N . ASN A 1 99 ? 5.816 0.501 -18.852 1.00 45.41 99 ASN A N 1
ATOM 738 C CA . ASN A 1 99 ? 4.760 -0.256 -19.526 1.00 45.41 99 ASN A CA 1
ATOM 739 C C . ASN A 1 99 ? 3.399 -0.231 -18.807 1.00 45.41 99 ASN A C 1
ATOM 741 O O . ASN A 1 99 ? 2.512 -1.013 -19.143 1.00 45.41 99 ASN A O 1
ATOM 745 N N . ARG A 1 100 ? 3.191 0.667 -17.832 1.00 44.53 100 ARG A N 1
ATOM 746 C CA . ARG A 1 100 ? 1.829 1.050 -17.438 1.00 44.53 100 ARG A CA 1
ATOM 747 C C . ARG A 1 100 ? 1.560 2.488 -17.845 1.00 44.53 100 ARG A C 1
ATOM 749 O O . ARG A 1 100 ? 2.118 3.438 -17.303 1.00 44.53 100 ARG A O 1
ATOM 756 N N . THR A 1 101 ? 0.691 2.595 -18.839 1.00 39.91 101 THR A N 1
ATOM 757 C CA . THR A 1 101 ? -0.043 3.783 -19.236 1.00 39.91 101 THR A CA 1
ATOM 758 C C . THR A 1 101 ? -0.408 4.647 -18.031 1.00 39.91 101 THR A C 1
ATOM 760 O O . THR A 1 101 ? -1.034 4.196 -17.078 1.00 39.91 101 THR A O 1
ATOM 763 N N . SER A 1 102 ? -0.032 5.916 -18.163 1.00 42.69 102 SER A N 1
ATOM 764 C CA . SER A 1 102 ? -0.452 7.080 -17.394 1.00 42.69 102 SER A CA 1
ATOM 765 C C . SER A 1 102 ? 0.033 7.210 -15.949 1.00 42.69 102 SER A C 1
ATOM 767 O O . SER A 1 102 ? -0.657 6.924 -14.975 1.00 42.69 102 SER A O 1
ATOM 769 N N . ALA A 1 103 ? 1.121 7.972 -15.840 1.00 46.44 103 ALA A N 1
ATOM 770 C CA . ALA A 1 103 ? 1.439 8.879 -14.735 1.00 46.44 103 ALA A CA 1
ATOM 771 C C . ALA A 1 103 ? 0.298 9.846 -14.317 1.00 46.44 103 ALA A C 1
ATOM 773 O O . ALA A 1 103 ? 0.480 10.653 -13.417 1.00 46.44 103 ALA A O 1
ATOM 774 N N . THR A 1 104 ? -0.873 9.778 -14.955 1.00 40.06 104 THR A N 1
ATOM 775 C CA . THR A 1 104 ? -2.124 10.442 -14.555 1.00 40.06 104 THR A CA 1
ATOM 776 C C . THR A 1 104 ? -2.956 9.606 -13.567 1.00 40.06 104 THR A C 1
ATOM 778 O O . THR A 1 104 ? -3.839 10.141 -12.905 1.00 40.06 104 THR A O 1
ATOM 781 N N . GLU A 1 105 ? -2.682 8.303 -13.452 1.00 46.19 105 GLU A N 1
ATOM 782 C CA . GLU A 1 105 ? -3.279 7.391 -12.465 1.00 46.19 105 GLU A CA 1
ATOM 783 C C . GLU A 1 105 ? -2.419 7.278 -11.189 1.00 46.19 105 GLU A C 1
ATOM 785 O O . GLU A 1 105 ? -2.915 7.083 -10.077 1.00 46.19 105 GLU A O 1
ATOM 790 N N . ILE A 1 106 ? -1.121 7.526 -11.363 1.00 49.72 106 ILE A N 1
ATOM 791 C CA . ILE A 1 106 ? -0.123 7.808 -10.337 1.00 49.72 106 ILE A CA 1
ATOM 792 C C . ILE A 1 106 ? -0.421 9.229 -9.823 1.00 49.72 106 ILE A C 1
ATOM 794 O O . ILE A 1 106 ? -0.255 10.175 -10.572 1.00 49.72 106 ILE A O 1
ATOM 798 N N . LEU A 1 107 ? -0.870 9.408 -8.574 1.00 50.16 107 LEU A N 1
ATOM 799 C CA . LEU A 1 107 ? -1.338 10.681 -7.962 1.00 50.16 107 LEU A CA 1
ATOM 800 C C . LEU A 1 107 ? -2.855 10.986 -8.060 1.00 50.16 107 LEU A C 1
ATOM 802 O O . LEU A 1 107 ? -3.253 12.133 -8.274 1.00 50.16 107 LEU A O 1
ATOM 806 N N . ARG A 1 108 ? -3.740 10.032 -7.728 1.00 50.16 108 ARG A N 1
ATOM 807 C CA . ARG A 1 108 ? -5.132 10.338 -7.298 1.00 50.16 108 ARG A CA 1
ATOM 808 C C . ARG A 1 108 ? -5.191 10.980 -5.893 1.00 50.16 108 ARG A C 1
ATOM 810 O O . ARG A 1 108 ? -5.905 10.513 -5.013 1.00 50.16 108 ARG A O 1
ATOM 817 N N . GLY A 1 109 ? -4.420 12.046 -5.668 1.00 42.97 109 GLY A N 1
ATOM 818 C CA . GLY A 1 109 ? -4.302 12.705 -4.359 1.00 42.97 109 GLY A CA 1
ATOM 819 C C . GLY A 1 109 ? -3.723 14.124 -4.352 1.00 42.97 109 GLY A C 1
ATOM 820 O O . GLY A 1 109 ? -3.449 14.642 -3.278 1.00 42.97 1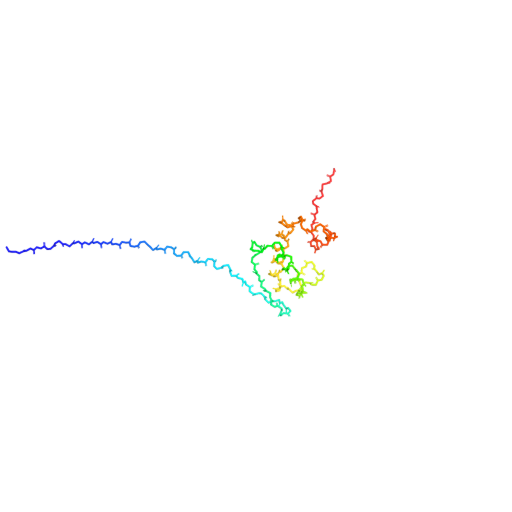09 GLY A O 1
ATOM 821 N N . GLY A 1 110 ? -3.571 14.776 -5.510 1.00 37.19 110 GLY A N 1
ATOM 822 C CA . GLY A 1 110 ? -3.332 16.221 -5.568 1.00 37.19 110 GLY A CA 1
ATOM 823 C C . GLY A 1 110 ? -1.869 16.648 -5.456 1.00 37.19 110 GLY A C 1
ATOM 824 O O . GLY A 1 110 ? -1.410 17.098 -4.412 1.00 37.19 110 GLY A O 1
ATOM 825 N N . PHE A 1 111 ? -1.167 16.645 -6.587 1.00 42.38 111 PHE A N 1
ATOM 826 C CA . PHE A 1 111 ? -0.072 17.588 -6.795 1.00 42.38 111 PHE A CA 1
ATOM 827 C C . PHE A 1 111 ? -0.699 18.876 -7.344 1.00 42.38 111 PHE A C 1
ATOM 829 O O . PHE A 1 111 ? -1.197 18.886 -8.467 1.00 42.38 111 PHE A O 1
ATOM 836 N N . LYS A 1 112 ? -0.733 19.961 -6.562 1.00 38.97 112 LYS A N 1
ATOM 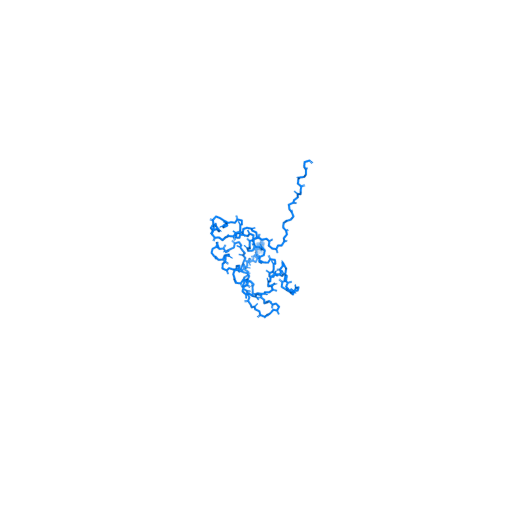837 C CA . LYS A 1 112 ? -0.927 21.298 -7.141 1.00 38.97 112 LYS A CA 1
ATOM 838 C C . LYS A 1 112 ? 0.431 21.744 -7.686 1.00 38.97 112 LYS A C 1
ATOM 840 O O . LYS A 1 112 ? 1.315 22.010 -6.869 1.00 38.97 112 LYS A O 1
ATOM 845 N N . PRO A 1 113 ? 0.642 21.846 -9.010 1.00 43.22 113 PRO A N 1
ATOM 846 C CA . PRO A 1 113 ? 1.796 22.573 -9.507 1.00 43.22 113 PRO A CA 1
ATOM 847 C C . PRO A 1 113 ? 1.665 24.026 -9.042 1.00 43.22 113 PRO A C 1
ATOM 849 O O . PRO A 1 113 ? 0.614 24.654 -9.189 1.00 43.22 113 PRO A O 1
ATOM 852 N N . ARG A 1 114 ? 2.720 24.549 -8.417 1.00 38.31 114 ARG A N 1
ATOM 853 C CA . ARG A 1 114 ? 2.830 25.975 -8.117 1.00 38.31 114 ARG A CA 1
ATOM 854 C C . ARG A 1 114 ? 2.817 26.691 -9.471 1.00 38.31 114 ARG A C 1
ATOM 856 O O . ARG A 1 114 ? 3.735 26.499 -10.260 1.00 38.31 114 ARG A O 1
ATOM 863 N N . ALA A 1 115 ? 1.748 27.430 -9.760 1.00 40.62 115 ALA A N 1
ATOM 864 C CA . ALA A 1 115 ? 1.620 28.190 -10.994 1.00 40.62 115 ALA A CA 1
ATOM 865 C C . ALA A 1 115 ? 2.791 29.175 -11.105 1.00 40.62 115 ALA A C 1
ATOM 867 O O . ALA A 1 115 ? 2.930 30.074 -10.278 1.00 40.62 115 ALA A O 1
ATOM 868 N N . THR A 1 116 ? 3.639 28.994 -12.109 1.00 49.72 116 THR A N 1
ATOM 869 C CA . THR A 1 116 ? 4.483 30.067 -12.628 1.00 49.72 116 THR A CA 1
ATOM 870 C C . THR A 1 116 ? 3.651 30.813 -13.661 1.00 49.72 116 THR A C 1
ATOM 872 O O . THR A 1 116 ? 3.510 30.340 -14.789 1.00 49.72 116 THR A O 1
ATOM 875 N N . SER A 1 117 ? 3.049 31.932 -13.257 1.00 42.88 117 SER A N 1
ATOM 876 C CA . SER A 1 117 ? 2.556 32.927 -14.211 1.00 42.88 117 SER A CA 1
ATOM 877 C C . SER A 1 117 ? 3.707 33.841 -14.612 1.00 42.88 117 SER A C 1
ATOM 879 O O . SER A 1 117 ? 4.473 34.283 -13.755 1.00 42.88 117 SER A O 1
ATOM 881 N N . ASN A 1 118 ? 3.784 34.046 -15.925 1.00 41.53 118 ASN A N 1
ATOM 882 C CA . ASN A 1 118 ? 4.528 35.084 -16.636 1.00 41.53 118 ASN A CA 1
ATOM 883 C C . ASN A 1 118 ? 4.168 36.484 -16.122 1.00 41.53 118 ASN A C 1
ATOM 885 O O . ASN A 1 118 ? 2.969 36.678 -15.807 1.00 41.53 118 ASN A O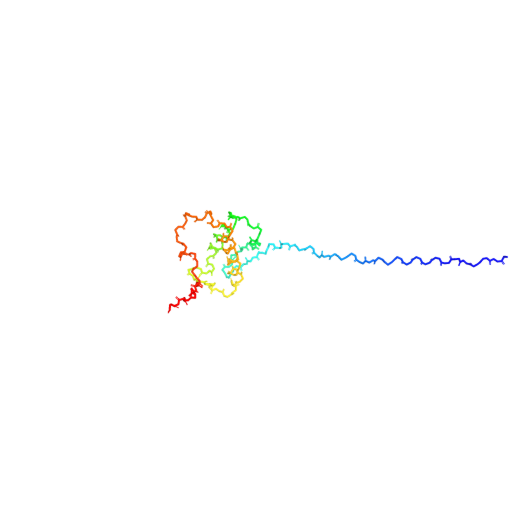 1
#

Sequence (118 aa):
MTAIKRFLIAAAILAPLATAPPMLRAQDTFVTSGGIAIRLAPATQLSCPELLAKIDEIDATGYRGLRAGPRDPRDRRLFEYESAVSNRYYSSCGATGANRTSATEILRGGFKPRATSN

Secondary structure (DSSP, 8-state):
-------------------PPP-----EEEE-TTS-EEEE--GGG--HHHHHHHHHHHHHT-SSTTSSS-SSGGGHHHHHHHHHHHHHHHHHSGGG-TTSS-TTTTTTT---------

Foldseek 3Di:
DDDDDDDDDDDPPPDDDPCPDPPPQDQDWDAAPLGDTDTLRQLVPDDLVRLVVNLVVLVVVCQCPLALAGPDPSCNVVVVSNVRSLCSNCVPVVVVVPPDPDPPVVDPHDDDDPDDDD

Organism: NCBI:txid1114924

pLDDT: mean 74.07, std 21.35, range [37.19, 96.25]

Radius of gyration: 27.23 Å; chains: 1; bounding box: 69×45×87 Å